Protein AF-A0A6G4WNW4-F1 (afdb_monomer_lite)

Foldseek 3Di:
DDDDDDPPDDDDPDDAPVPDPDPPPDDDDDPVRVVVVVVVVVVVFDFDPDFDDDDDPLVVLVVVLVVLVVLLVVLVVCVVVVHDDDPVSVVSVVCVVVVVVVSVVCCVVPPPVNVNVDTATCDDPRGRD

Secondary structure (DSSP, 8-state):
--------PPPPSS--GGG--S--------HHHHHHHHHHHHHH--EESSPPP---HHHHHHHHHHHHHHHHHHHHHHHHTT----HHHHHHHHHHHHHHHHHHHHHHHS-HHHHHHS-EESSSTTTT-

Organism: NCBI:txid475069

pLDDT: mean 87.3, std 15.48, range [30.23, 97.69]

Radius of gyration: 18.19 Å; chains: 1; bounding box: 40×36×45 Å

Structure (mmCIF, N/CA/C/O backbone):
data_AF-A0A6G4WNW4-F1
#
_entry.id   AF-A0A6G4WNW4-F1
#
loop_
_atom_site.group_PDB
_atom_site.id
_atom_site.type_symbol
_atom_site.label_atom_id
_atom_site.label_alt_id
_atom_site.label_comp_id
_atom_site.label_asym_id
_atom_site.label_entity_id
_atom_site.label_seq_id
_atom_site.pdbx_PDB_ins_code
_atom_site.Cartn_x
_atom_site.Cartn_y
_atom_site.Cartn_z
_atom_site.occupancy
_atom_site.B_iso_or_equiv
_atom_site.auth_seq_id
_atom_site.auth_comp_id
_atom_site.auth_asym_id
_atom_site.auth_atom_id
_atom_site.pdbx_PDB_model_num
ATOM 1 N N . MET A 1 1 ? -18.556 -19.817 12.889 1.00 33.53 1 MET A N 1
ATOM 2 C CA . MET A 1 1 ? -17.492 -20.578 12.198 1.00 33.53 1 MET A CA 1
ATOM 3 C C . MET A 1 1 ? -17.155 -19.841 10.908 1.00 33.53 1 MET A C 1
ATOM 5 O O . MET A 1 1 ? -17.817 -20.066 9.906 1.00 33.53 1 MET A O 1
ATOM 9 N N . SER A 1 2 ? -16.221 -18.884 10.951 1.00 32.03 2 SER A N 1
ATOM 10 C CA . SER A 1 2 ? -15.832 -18.112 9.760 1.00 32.03 2 SER A CA 1
ATOM 11 C C . SER A 1 2 ? -14.747 -18.850 8.989 1.00 32.03 2 SER A C 1
ATOM 13 O O . SER A 1 2 ? -13.636 -19.038 9.480 1.00 32.03 2 SER A O 1
ATOM 15 N N . THR A 1 3 ? -15.102 -19.277 7.785 1.00 30.23 3 THR A N 1
ATOM 16 C CA . THR A 1 3 ? -14.226 -19.930 6.817 1.00 30.23 3 THR A CA 1
ATOM 17 C C . THR A 1 3 ? -13.208 -18.927 6.277 1.00 30.23 3 THR A C 1
ATOM 19 O O . THR A 1 3 ? -13.559 -18.003 5.546 1.00 30.23 3 THR A O 1
ATOM 22 N N . ILE A 1 4 ? -11.937 -19.110 6.636 1.00 43.22 4 ILE A N 1
ATOM 23 C CA . ILE A 1 4 ? -10.805 -18.417 6.017 1.00 43.22 4 ILE A CA 1
ATOM 24 C C . ILE A 1 4 ? -10.591 -19.067 4.645 1.00 43.22 4 ILE A C 1
ATOM 26 O O . ILE A 1 4 ? -10.284 -20.255 4.556 1.00 43.22 4 ILE A O 1
ATOM 30 N N . LEU A 1 5 ? -10.812 -18.308 3.571 1.00 39.81 5 LEU A N 1
ATOM 31 C CA . LEU A 1 5 ? -10.562 -18.761 2.202 1.00 39.81 5 LEU A CA 1
ATOM 32 C C . LEU A 1 5 ? -9.061 -19.061 2.020 1.00 39.81 5 LEU A C 1
ATOM 34 O O . LEU A 1 5 ? -8.235 -18.196 2.329 1.00 39.81 5 LEU A O 1
ATOM 38 N N . PRO A 1 6 ? -8.679 -20.241 1.499 1.00 37.75 6 PRO A N 1
ATOM 39 C CA . PRO A 1 6 ? -7.283 -20.557 1.250 1.00 37.75 6 PRO A CA 1
ATOM 40 C C . PRO A 1 6 ? -6.818 -19.815 -0.006 1.00 37.75 6 PRO A C 1
ATOM 42 O O . PRO A 1 6 ? -7.124 -20.198 -1.134 1.00 37.75 6 PRO A O 1
ATOM 45 N N . PHE A 1 7 ? -6.060 -18.736 0.183 1.00 51.00 7 PHE A N 1
ATOM 46 C CA . PHE A 1 7 ? -5.255 -18.160 -0.887 1.00 51.00 7 PHE A CA 1
ATOM 47 C C . PHE A 1 7 ? -4.182 -19.182 -1.272 1.00 51.00 7 PHE A C 1
ATOM 49 O O . PHE A 1 7 ? -3.214 -19.383 -0.543 1.00 51.00 7 PHE A O 1
ATOM 56 N N . THR A 1 8 ? -4.340 -19.843 -2.416 1.00 45.97 8 THR A N 1
ATOM 57 C CA . THR A 1 8 ? -3.293 -20.691 -2.993 1.00 45.97 8 THR A CA 1
ATOM 58 C C . THR A 1 8 ? -2.187 -19.804 -3.562 1.00 45.97 8 THR A C 1
ATOM 60 O O . THR A 1 8 ? -2.144 -19.513 -4.757 1.00 45.97 8 THR A O 1
ATOM 63 N N . THR A 1 9 ? -1.302 -19.320 -2.696 1.00 53.41 9 THR A N 1
ATOM 64 C CA . THR A 1 9 ? -0.037 -18.692 -3.076 1.00 53.41 9 THR A CA 1
ATOM 65 C C . THR A 1 9 ? 1.048 -19.759 -3.105 1.00 53.41 9 THR A C 1
ATOM 67 O O . THR A 1 9 ? 1.224 -20.531 -2.165 1.00 53.41 9 THR A O 1
ATOM 70 N N . ARG A 1 10 ? 1.791 -19.816 -4.215 1.00 49.06 10 ARG A N 1
ATOM 71 C CA . ARG A 1 10 ? 3.051 -20.563 -4.308 1.00 49.06 10 ARG A CA 1
ATOM 72 C C . ARG A 1 10 ? 3.897 -20.224 -3.067 1.00 49.06 10 ARG A C 1
ATOM 74 O O . ARG A 1 10 ? 3.998 -19.032 -2.759 1.00 49.06 10 ARG A O 1
ATOM 81 N N . PRO A 1 11 ? 4.459 -21.211 -2.346 1.00 43.62 11 PRO A N 1
ATOM 82 C CA . PRO A 1 11 ? 5.148 -20.946 -1.092 1.00 43.62 11 PRO A CA 1
ATOM 83 C C . PRO A 1 11 ? 6.274 -19.943 -1.338 1.00 43.62 11 PRO A C 1
ATOM 85 O O . PRO A 1 11 ? 7.158 -20.171 -2.166 1.00 43.62 11 PRO A O 1
ATOM 88 N N . ARG A 1 12 ? 6.201 -18.799 -0.650 1.00 57.03 12 ARG A N 1
ATOM 89 C CA . ARG A 1 12 ? 7.314 -17.855 -0.585 1.00 57.03 12 ARG A CA 1
ATOM 90 C C . ARG A 1 12 ? 8.446 -18.579 0.135 1.00 57.03 12 ARG A C 1
ATOM 92 O O . ARG A 1 12 ? 8.261 -19.017 1.264 1.00 57.03 12 ARG A O 1
ATOM 99 N N . THR A 1 13 ? 9.595 -18.712 -0.516 1.00 58.38 13 THR A N 1
ATOM 100 C CA . THR A 1 13 ? 10.791 -19.364 0.043 1.00 58.38 13 THR A CA 1
ATOM 101 C C . THR A 1 13 ? 11.356 -18.636 1.266 1.00 58.38 13 THR A C 1
ATOM 103 O O . THR A 1 13 ? 12.068 -19.256 2.047 1.00 58.38 13 THR A O 1
ATOM 106 N N . SER A 1 14 ? 10.981 -17.369 1.474 1.00 66.06 14 SER A N 1
ATOM 107 C CA . SER A 1 14 ? 11.339 -16.576 2.654 1.00 66.06 14 SER A CA 1
ATOM 108 C C . SER A 1 14 ? 10.110 -15.863 3.231 1.00 66.06 14 SER A C 1
ATOM 110 O O . SER A 1 14 ? 9.237 -15.436 2.453 1.00 66.06 14 SER A O 1
ATOM 112 N N . PRO A 1 15 ? 10.033 -15.694 4.569 1.00 72.62 15 PRO A N 1
ATOM 113 C CA . PRO A 1 15 ? 8.997 -14.879 5.187 1.00 72.62 15 PRO A CA 1
ATOM 114 C C . PRO A 1 15 ? 9.019 -13.468 4.585 1.00 72.62 15 PRO A C 1
ATOM 116 O O . PRO A 1 15 ? 10.072 -12.987 4.152 1.00 72.62 15 PRO A O 1
ATOM 119 N N . PRO A 1 16 ? 7.857 -12.808 4.476 1.00 76.75 16 PRO A N 1
ATOM 120 C CA . PRO A 1 16 ? 7.835 -11.444 3.993 1.00 76.75 16 PRO A CA 1
ATOM 121 C C . PRO A 1 16 ? 8.690 -10.534 4.886 1.00 76.75 16 PRO A C 1
ATOM 123 O O . PRO A 1 16 ? 8.703 -10.733 6.099 1.00 76.75 16 PRO A O 1
ATOM 126 N N . PRO A 1 17 ? 9.354 -9.515 4.311 1.00 80.69 17 PRO A N 1
ATOM 127 C CA . PRO A 1 17 ? 10.248 -8.638 5.069 1.00 80.69 17 PRO A CA 1
ATOM 128 C C . PRO A 1 17 ? 9.521 -7.853 6.171 1.00 80.69 17 PRO A C 1
ATOM 130 O O . PRO A 1 17 ? 10.133 -7.457 7.148 1.00 80.69 17 PRO A O 1
ATOM 133 N N . TRP A 1 18 ? 8.202 -7.678 6.055 1.00 80.50 18 TRP A N 1
ATOM 134 C CA . TRP A 1 18 ? 7.357 -7.035 7.067 1.00 80.50 18 TRP A CA 1
ATOM 135 C C . TRP A 1 18 ? 6.906 -7.971 8.203 1.00 80.50 18 TRP A C 1
ATOM 137 O O . TRP A 1 18 ? 6.029 -7.603 8.976 1.00 80.50 18 TRP A O 1
ATOM 147 N N . ASN A 1 19 ? 7.443 -9.192 8.285 1.00 85.44 19 ASN A N 1
ATOM 148 C CA . ASN A 1 19 ? 7.171 -10.132 9.378 1.00 85.44 19 ASN A CA 1
ATOM 149 C C . ASN A 1 19 ? 8.298 -10.158 10.426 1.00 85.44 19 ASN A C 1
ATOM 151 O O . ASN A 1 19 ? 8.449 -11.148 11.142 1.00 85.44 19 ASN A O 1
ATOM 155 N N . ASP A 1 20 ? 9.116 -9.107 10.468 1.00 84.69 20 ASP A N 1
ATOM 156 C CA . ASP A 1 20 ? 10.165 -8.927 11.465 1.00 84.69 20 ASP A CA 1
ATOM 157 C C . ASP A 1 20 ? 9.563 -8.310 12.745 1.00 84.69 20 ASP A C 1
ATOM 159 O O . ASP A 1 20 ? 8.980 -7.225 12.678 1.00 84.69 20 ASP A O 1
ATOM 163 N N . PRO A 1 21 ? 9.642 -8.990 13.906 1.00 85.38 21 PRO A N 1
ATOM 164 C CA . PRO A 1 21 ? 9.120 -8.469 15.167 1.00 85.38 21 PRO A CA 1
ATOM 165 C C . PRO A 1 21 ? 10.064 -7.460 15.836 1.00 85.38 21 PRO A C 1
ATOM 167 O O . PRO A 1 21 ? 9.707 -6.892 16.872 1.00 85.38 21 PRO A O 1
ATOM 170 N N . THR A 1 22 ? 11.281 -7.270 15.319 1.00 87.81 22 THR A N 1
ATOM 171 C CA . THR A 1 22 ? 12.211 -6.296 15.885 1.00 87.81 22 THR A CA 1
ATOM 172 C C . THR A 1 22 ? 11.671 -4.877 15.679 1.00 87.81 22 THR A C 1
ATOM 174 O O . THR A 1 22 ? 11.111 -4.563 14.627 1.00 87.81 22 THR A O 1
ATOM 177 N N . PRO A 1 23 ? 11.781 -3.991 16.688 1.00 83.75 23 PRO A N 1
ATOM 178 C CA . PRO A 1 23 ? 11.378 -2.605 16.511 1.00 83.75 23 PRO A CA 1
ATOM 179 C C . PRO A 1 23 ? 12.143 -1.976 15.349 1.00 83.75 23 PRO A C 1
ATOM 181 O O . PRO A 1 23 ? 13.364 -2.112 15.273 1.00 83.75 23 PRO A O 1
ATOM 184 N N . VAL A 1 24 ? 11.445 -1.231 14.492 1.00 81.88 24 VAL A N 1
ATOM 185 C CA . VAL A 1 24 ? 12.094 -0.439 13.444 1.00 81.88 24 VAL A CA 1
ATOM 186 C C . VAL A 1 24 ? 12.948 0.636 14.123 1.00 81.88 24 VAL A C 1
ATOM 188 O O . VAL A 1 24 ? 12.431 1.511 14.820 1.00 81.88 24 VAL A O 1
ATOM 191 N N . ARG A 1 25 ? 14.271 0.531 13.970 1.00 83.75 25 ARG A N 1
ATOM 192 C CA . ARG A 1 25 ? 15.283 1.432 14.557 1.00 83.75 25 ARG A CA 1
ATOM 193 C C . ARG A 1 25 ? 16.133 2.084 13.466 1.00 83.75 25 ARG A C 1
ATOM 195 O O . ARG A 1 25 ? 17.342 2.217 13.617 1.00 83.75 25 ARG A O 1
ATOM 202 N N . GLU A 1 26 ? 15.494 2.453 12.366 1.00 83.94 26 GLU A N 1
ATOM 203 C CA . GLU A 1 26 ? 16.165 3.062 11.219 1.00 83.94 26 GLU A CA 1
ATOM 204 C C . GLU A 1 26 ? 16.224 4.589 11.340 1.00 83.94 26 GLU A C 1
ATOM 206 O O . GLU A 1 26 ? 15.441 5.213 12.062 1.00 83.94 26 GLU A O 1
ATOM 211 N N . GLU A 1 27 ? 17.176 5.194 10.632 1.00 85.31 27 GLU A N 1
ATOM 212 C CA . GLU A 1 27 ? 17.318 6.647 10.557 1.00 85.31 27 GLU A CA 1
ATOM 213 C C . GLU A 1 27 ? 16.157 7.266 9.763 1.00 85.31 27 GLU A C 1
ATOM 215 O O . GLU A 1 27 ? 15.837 6.835 8.655 1.00 85.31 27 GLU A O 1
ATOM 220 N N . PHE A 1 28 ? 15.547 8.321 10.305 1.00 87.56 28 PHE A N 1
ATOM 221 C CA . PHE A 1 28 ? 14.579 9.123 9.564 1.00 87.56 28 PHE A CA 1
ATOM 222 C C . PHE A 1 28 ? 15.319 10.065 8.617 1.00 87.56 28 PHE A C 1
ATOM 224 O O . PHE A 1 28 ? 15.971 11.017 9.047 1.00 87.56 28 PHE A O 1
ATOM 231 N N . PHE A 1 29 ? 15.214 9.802 7.320 1.00 92.50 29 PHE A N 1
ATOM 232 C CA . PHE A 1 29 ? 15.811 10.660 6.307 1.00 92.50 29 PHE A CA 1
ATOM 233 C C . PHE A 1 29 ? 14.992 11.936 6.094 1.00 92.50 29 PHE A C 1
ATOM 235 O O . PHE A 1 29 ? 13.772 11.896 5.937 1.00 92.50 29 PHE A O 1
ATOM 242 N N . GLY A 1 30 ? 15.695 13.070 6.039 1.00 94.31 30 GLY A N 1
ATOM 243 C CA . GLY A 1 30 ? 15.187 14.285 5.401 1.00 94.31 30 GLY A CA 1
ATOM 244 C C . GLY A 1 30 ? 15.104 14.124 3.879 1.00 94.31 30 GLY A C 1
ATOM 245 O O . GLY A 1 30 ? 15.557 13.119 3.325 1.00 94.31 30 GLY A O 1
ATOM 246 N N . VAL A 1 31 ? 14.553 15.126 3.194 1.00 95.56 31 VAL A N 1
ATOM 247 C CA . VAL A 1 31 ? 14.264 15.070 1.748 1.00 95.56 31 VAL A CA 1
ATOM 248 C C . VAL A 1 31 ? 15.514 14.753 0.922 1.00 95.56 31 VAL A C 1
ATOM 250 O O . VAL A 1 31 ? 15.506 13.822 0.123 1.00 95.56 31 VAL A O 1
ATOM 253 N N . GLU A 1 32 ? 16.629 15.435 1.171 1.00 95.25 32 GLU A N 1
ATOM 254 C CA . GLU A 1 32 ? 17.872 15.261 0.411 1.00 95.25 32 GLU A CA 1
ATOM 255 C C . GLU A 1 32 ? 18.463 13.855 0.594 1.00 95.25 32 GLU A C 1
ATOM 257 O O . GLU A 1 32 ? 18.988 13.244 -0.339 1.00 95.25 32 GLU A O 1
ATOM 262 N N . ARG A 1 33 ? 18.361 13.312 1.813 1.00 94.88 33 ARG A N 1
ATOM 263 C CA . ARG A 1 33 ? 18.815 11.951 2.133 1.00 94.88 33 ARG A CA 1
ATOM 264 C C . ARG A 1 33 ? 17.906 10.903 1.497 1.00 94.88 33 ARG A C 1
ATOM 266 O O . ARG A 1 33 ? 18.416 9.889 1.026 1.00 94.88 33 ARG A O 1
ATOM 273 N N . LEU A 1 34 ? 16.595 11.153 1.428 1.00 95.44 34 LEU A N 1
ATOM 274 C CA . LEU A 1 34 ? 15.649 10.290 0.716 1.00 95.44 34 LEU A CA 1
ATOM 275 C C . LEU A 1 34 ? 15.977 10.215 -0.775 1.00 95.44 34 LEU A C 1
ATOM 277 O O . LEU A 1 34 ? 16.010 9.118 -1.323 1.00 95.44 34 LEU A O 1
ATOM 281 N N . GLU A 1 35 ? 16.273 11.343 -1.420 1.00 96.12 35 GLU A N 1
ATOM 282 C CA . GLU A 1 35 ? 16.646 11.372 -2.840 1.00 96.12 35 GLU A CA 1
ATOM 283 C C . GLU A 1 35 ? 17.937 10.587 -3.111 1.00 96.12 35 GLU A C 1
ATOM 285 O O . GLU A 1 35 ? 17.985 9.739 -4.007 1.00 96.12 35 GLU A O 1
ATOM 290 N N . GLN A 1 36 ? 18.972 10.809 -2.294 1.00 95.94 36 GLN A N 1
ATOM 291 C CA . GLN A 1 36 ? 20.232 10.063 -2.385 1.00 95.94 36 GLN A CA 1
ATOM 292 C C . GLN A 1 36 ? 20.012 8.562 -2.171 1.00 95.94 36 GLN A C 1
ATOM 294 O O . GLN A 1 36 ? 20.562 7.734 -2.903 1.00 95.94 36 GLN A O 1
ATOM 299 N N . HIS A 1 37 ? 19.186 8.203 -1.188 1.00 94.12 37 HIS A N 1
ATOM 300 C CA . HIS A 1 37 ? 18.869 6.812 -0.907 1.00 94.12 37 HIS A CA 1
ATOM 301 C C . HIS A 1 37 ? 18.064 6.169 -2.041 1.00 94.12 37 HIS A C 1
ATOM 303 O O . HIS A 1 37 ? 18.371 5.048 -2.440 1.00 94.12 37 HIS A O 1
ATOM 309 N N . ALA A 1 38 ? 17.099 6.880 -2.626 1.00 94.12 38 ALA A N 1
ATOM 310 C CA . ALA A 1 38 ? 16.334 6.406 -3.773 1.00 94.12 38 ALA A CA 1
ATOM 311 C C . ALA A 1 38 ? 17.241 6.123 -4.981 1.00 94.12 38 ALA A C 1
ATOM 313 O O . ALA A 1 38 ? 17.116 5.071 -5.610 1.00 94.12 38 ALA A O 1
ATOM 314 N N . ALA A 1 39 ? 18.204 7.007 -5.267 1.00 96.06 39 ALA A N 1
ATOM 315 C CA . ALA A 1 39 ? 19.191 6.783 -6.322 1.00 96.06 39 ALA A CA 1
ATOM 316 C C . ALA A 1 39 ? 20.078 5.559 -6.031 1.00 96.06 39 ALA A C 1
ATOM 318 O O . ALA A 1 39 ? 20.318 4.737 -6.918 1.00 96.06 39 ALA A O 1
ATOM 319 N N . SER A 1 40 ? 20.526 5.403 -4.781 1.00 95.44 40 SER A N 1
ATOM 320 C CA . SER A 1 40 ? 21.301 4.237 -4.345 1.00 95.44 40 SER A CA 1
ATOM 321 C C . SER A 1 40 ? 20.512 2.930 -4.496 1.00 95.44 40 SER A C 1
ATOM 323 O O . SER A 1 40 ? 21.041 1.958 -5.038 1.00 95.44 40 SER A O 1
ATOM 325 N N . LEU A 1 41 ? 19.237 2.916 -4.096 1.00 92.75 41 LEU A N 1
ATOM 326 C CA . LEU A 1 41 ? 18.342 1.769 -4.258 1.00 92.75 41 LEU A CA 1
ATOM 327 C C . LEU A 1 41 ? 18.134 1.418 -5.733 1.00 92.75 41 LEU A C 1
ATOM 329 O O . LEU A 1 41 ? 18.246 0.250 -6.098 1.00 92.75 41 LEU A O 1
ATOM 333 N N . ALA A 1 42 ? 17.879 2.415 -6.583 1.00 92.50 42 ALA A N 1
ATOM 334 C CA . ALA A 1 42 ? 17.698 2.205 -8.016 1.00 92.50 42 ALA A CA 1
ATOM 335 C C . ALA A 1 42 ? 18.951 1.601 -8.671 1.00 92.50 42 ALA A C 1
ATOM 337 O O . ALA A 1 42 ? 18.834 0.711 -9.509 1.00 92.50 42 ALA A O 1
ATOM 338 N N . ALA A 1 43 ? 20.147 2.035 -8.260 1.00 94.56 43 ALA A N 1
ATOM 339 C CA . ALA A 1 43 ? 21.408 1.480 -8.750 1.00 94.56 43 ALA A CA 1
ATOM 340 C C . ALA A 1 43 ? 21.655 0.037 -8.268 1.00 94.56 43 ALA A C 1
ATOM 342 O O . ALA A 1 43 ? 22.230 -0.766 -9.001 1.00 94.56 43 ALA A O 1
ATOM 343 N N . ALA A 1 44 ? 21.220 -0.302 -7.051 1.00 93.75 44 ALA A N 1
ATOM 344 C CA . ALA A 1 44 ? 21.367 -1.641 -6.477 1.00 93.75 44 ALA A CA 1
ATOM 345 C C . ALA A 1 44 ? 20.356 -2.664 -7.031 1.00 93.75 44 ALA A C 1
ATOM 347 O O . ALA A 1 44 ? 20.587 -3.872 -6.961 1.00 93.75 44 ALA A O 1
ATOM 348 N N . GLN A 1 45 ? 19.223 -2.209 -7.568 1.00 92.69 45 GLN A N 1
ATOM 349 C CA . GLN A 1 45 ? 18.134 -3.074 -8.011 1.00 92.69 45 GLN A CA 1
ATOM 350 C C . GLN A 1 45 ? 18.259 -3.453 -9.490 1.00 92.69 45 GLN A C 1
ATOM 352 O O . GLN A 1 45 ? 17.964 -2.675 -10.394 1.00 92.69 45 GLN A O 1
ATOM 357 N N . THR A 1 46 ? 18.638 -4.706 -9.749 1.00 95.31 46 THR A N 1
ATOM 358 C CA . THR A 1 46 ? 18.718 -5.219 -11.124 1.00 95.31 46 THR A CA 1
ATOM 359 C C . THR A 1 46 ? 17.329 -5.578 -11.660 1.00 95.31 46 THR A C 1
ATOM 361 O O . THR A 1 46 ? 16.513 -6.185 -10.959 1.00 95.31 46 THR A O 1
ATOM 364 N N . VAL A 1 47 ? 17.070 -5.251 -12.933 1.00 96.00 47 VAL A N 1
ATOM 365 C CA . VAL A 1 47 ? 15.775 -5.460 -13.605 1.00 96.00 47 VAL A CA 1
ATOM 366 C C . VAL A 1 47 ? 15.843 -6.493 -14.739 1.00 96.00 47 VAL A C 1
ATOM 368 O O . VAL A 1 47 ? 16.895 -6.715 -15.337 1.00 96.00 47 VAL A O 1
ATOM 371 N N . THR A 1 48 ? 14.716 -7.133 -15.064 1.00 94.88 48 THR A N 1
ATOM 372 C CA . THR A 1 48 ? 14.602 -8.165 -16.111 1.00 94.88 48 THR A CA 1
ATOM 373 C C . THR A 1 48 ? 13.489 -7.875 -17.115 1.00 94.88 48 THR A C 1
ATOM 375 O O . THR A 1 48 ? 12.417 -7.381 -16.771 1.00 94.88 48 THR A O 1
ATOM 378 N N . LYS A 1 49 ? 13.718 -8.267 -18.376 1.00 92.50 49 LYS A N 1
ATOM 379 C CA . LYS A 1 49 ? 12.691 -8.307 -19.436 1.00 92.50 49 LYS A CA 1
ATOM 380 C C . LYS A 1 49 ? 11.858 -9.595 -19.419 1.00 92.50 49 LYS A C 1
ATOM 382 O O . LYS A 1 49 ? 10.890 -9.710 -20.164 1.00 92.50 49 LYS A O 1
ATOM 387 N N . ARG A 1 50 ? 12.259 -10.588 -18.621 1.00 92.06 50 ARG A N 1
ATOM 388 C CA . ARG A 1 50 ? 11.604 -11.898 -18.488 1.00 92.06 50 ARG A CA 1
ATOM 389 C C . ARG A 1 50 ? 11.281 -12.155 -17.012 1.00 92.06 50 ARG A C 1
ATOM 391 O O . ARG A 1 50 ? 11.936 -12.992 -16.391 1.00 92.06 50 ARG A O 1
ATOM 398 N N . PRO A 1 51 ? 10.343 -11.394 -16.424 1.00 90.25 51 PRO A N 1
ATOM 399 C CA . PRO A 1 51 ? 9.984 -11.557 -15.023 1.00 90.25 51 PRO A CA 1
ATOM 400 C C . PRO A 1 51 ? 9.295 -12.905 -14.775 1.00 90.25 51 PRO A C 1
ATOM 402 O O . PRO A 1 51 ? 8.572 -13.396 -15.649 1.00 90.25 51 PRO A O 1
ATOM 405 N N . PRO A 1 52 ? 9.464 -13.501 -13.584 1.00 89.88 52 PRO A N 1
ATOM 406 C CA . PRO A 1 52 ? 8.623 -14.612 -13.167 1.00 89.88 52 PRO A CA 1
ATOM 407 C C . PRO A 1 52 ? 7.159 -14.163 -13.048 1.00 89.88 52 PRO A C 1
ATOM 409 O O . PRO A 1 52 ? 6.863 -12.996 -12.790 1.00 89.88 52 PRO A O 1
ATOM 412 N N . ALA A 1 53 ? 6.224 -15.102 -13.198 1.00 87.94 53 ALA A N 1
ATOM 413 C CA . ALA A 1 53 ? 4.813 -14.823 -12.960 1.00 87.94 53 ALA A CA 1
ATOM 414 C C . ALA A 1 53 ? 4.561 -14.564 -11.464 1.00 87.94 53 ALA A C 1
ATOM 416 O O . ALA A 1 53 ? 4.873 -15.407 -10.618 1.00 87.94 53 ALA A O 1
ATOM 417 N N . VAL A 1 54 ? 3.955 -13.417 -11.158 1.00 89.94 54 VAL A N 1
ATOM 418 C CA . VAL A 1 54 ? 3.570 -13.000 -9.804 1.00 89.94 54 VAL A CA 1
ATOM 419 C C . VAL A 1 54 ? 2.105 -12.567 -9.762 1.00 89.94 54 VAL A C 1
ATOM 421 O O . VAL A 1 54 ? 1.491 -12.283 -10.792 1.00 89.94 54 VAL A O 1
ATOM 424 N N . LEU A 1 55 ? 1.531 -12.510 -8.558 1.00 89.50 55 LEU A N 1
ATOM 425 C CA . LEU A 1 55 ? 0.204 -11.933 -8.356 1.00 89.50 55 LEU A CA 1
ATOM 426 C C . LEU A 1 55 ? 0.231 -10.449 -8.746 1.00 89.50 55 LEU A C 1
ATOM 428 O O . LEU A 1 55 ? 1.141 -9.729 -8.354 1.00 89.50 55 LEU A O 1
ATOM 432 N N . SER A 1 56 ? -0.753 -9.964 -9.502 1.00 89.12 56 SER A N 1
ATOM 433 C CA . SER A 1 56 ? -0.732 -8.558 -9.928 1.00 89.12 56 SER A CA 1
ATOM 434 C C . SER A 1 56 ? -0.775 -7.599 -8.728 1.00 89.12 56 SER A C 1
ATOM 436 O O . SER A 1 56 ? -1.471 -7.876 -7.742 1.00 89.12 56 SER A O 1
ATOM 438 N N . LEU A 1 57 ? -0.088 -6.449 -8.820 1.00 90.12 57 LEU A N 1
ATOM 439 C CA . LEU A 1 57 ? -0.162 -5.413 -7.778 1.00 90.12 57 LEU A CA 1
ATOM 440 C C . LEU A 1 57 ? -1.600 -4.968 -7.523 1.00 90.12 57 LEU A C 1
ATOM 442 O O . LEU A 1 57 ? -1.974 -4.775 -6.375 1.00 90.12 57 LEU A O 1
ATOM 446 N N . ARG A 1 58 ? -2.435 -4.898 -8.564 1.00 90.88 58 ARG A N 1
ATOM 447 C CA . ARG A 1 58 ? -3.853 -4.552 -8.424 1.00 90.88 58 ARG A CA 1
ATOM 448 C C . ARG A 1 58 ? -4.619 -5.570 -7.583 1.00 90.88 58 ARG A C 1
ATOM 450 O O . ARG A 1 58 ? -5.421 -5.187 -6.737 1.00 90.88 58 ARG A O 1
ATOM 457 N N . THR A 1 59 ? -4.386 -6.863 -7.808 1.00 91.69 59 THR A N 1
ATOM 458 C CA . THR A 1 59 ? -5.015 -7.917 -7.000 1.00 91.69 59 THR A CA 1
ATOM 459 C C . THR A 1 59 ? -4.549 -7.818 -5.552 1.00 91.69 59 THR A C 1
ATOM 461 O O . THR A 1 59 ? -5.385 -7.758 -4.657 1.00 91.69 59 THR A O 1
ATOM 464 N N . ARG A 1 60 ? -3.234 -7.683 -5.328 1.00 91.75 60 ARG A N 1
ATOM 465 C CA . ARG A 1 60 ? -2.670 -7.506 -3.981 1.00 91.75 60 ARG A CA 1
ATOM 466 C C . ARG A 1 60 ? -3.211 -6.268 -3.274 1.00 91.75 60 ARG A C 1
ATOM 468 O O . ARG A 1 60 ? -3.572 -6.359 -2.110 1.00 91.75 60 ARG A O 1
ATOM 475 N N . LEU A 1 61 ? -3.311 -5.138 -3.970 1.00 94.00 61 LEU A N 1
ATOM 476 C CA . LEU A 1 61 ? -3.873 -3.901 -3.434 1.00 94.00 61 LEU A CA 1
ATOM 477 C C . LEU A 1 61 ? -5.331 -4.096 -3.015 1.00 94.00 61 LEU A C 1
ATOM 479 O O . LEU A 1 61 ? -5.718 -3.666 -1.937 1.00 94.00 61 LEU A O 1
ATOM 483 N N . ASN A 1 62 ? -6.135 -4.778 -3.834 1.00 94.50 62 ASN A N 1
ATOM 484 C CA . ASN A 1 62 ? -7.530 -5.055 -3.502 1.00 94.50 62 ASN A CA 1
ATOM 485 C C . ASN A 1 62 ? -7.671 -5.986 -2.296 1.00 94.50 62 ASN A C 1
ATOM 487 O O . ASN A 1 62 ? -8.576 -5.791 -1.489 1.00 94.50 62 ASN A O 1
ATOM 491 N N . ASP A 1 63 ? -6.801 -6.984 -2.167 1.00 95.62 63 ASP A N 1
ATOM 492 C CA . ASP A 1 63 ? -6.820 -7.878 -1.012 1.00 95.62 63 ASP A CA 1
ATOM 493 C C . ASP A 1 63 ? -6.349 -7.157 0.257 1.00 95.62 63 ASP A C 1
ATOM 495 O O . ASP A 1 63 ? -7.016 -7.248 1.286 1.00 95.62 63 ASP A O 1
ATOM 499 N N . ASN A 1 64 ? -5.302 -6.332 0.163 1.00 94.75 64 ASN A N 1
ATOM 500 C CA . ASN A 1 64 ? -4.863 -5.463 1.256 1.00 94.75 64 ASN A CA 1
ATOM 501 C C . ASN A 1 64 ? -5.970 -4.485 1.678 1.00 94.75 64 ASN A C 1
ATOM 503 O O . ASN A 1 64 ? -6.236 -4.346 2.867 1.00 94.75 64 ASN A O 1
ATOM 507 N N . ALA A 1 65 ? -6.660 -3.855 0.723 1.00 96.75 65 ALA A N 1
ATOM 508 C CA . ALA A 1 65 ? -7.751 -2.922 0.998 1.00 96.75 65 ALA A CA 1
ATOM 509 C C . ALA A 1 65 ? -8.893 -3.580 1.789 1.00 96.75 65 ALA A C 1
ATOM 511 O O . ALA A 1 65 ? -9.428 -2.978 2.716 1.00 96.75 65 ALA A O 1
ATOM 512 N N . LYS A 1 66 ? -9.243 -4.836 1.472 1.00 97.69 66 LYS A N 1
ATOM 513 C CA . LYS A 1 66 ? -10.247 -5.594 2.241 1.00 97.69 66 LYS A CA 1
ATOM 514 C C . LYS A 1 66 ? -9.796 -5.821 3.684 1.00 97.69 66 LYS A C 1
ATOM 516 O O . LYS A 1 66 ? -10.605 -5.671 4.594 1.00 97.69 66 LYS A O 1
ATOM 521 N N . VAL A 1 67 ? -8.528 -6.186 3.887 1.00 96.44 67 VAL A N 1
ATOM 522 C CA . VAL A 1 67 ? -7.962 -6.430 5.224 1.00 96.44 67 VAL A CA 1
ATOM 523 C C . VAL A 1 67 ? -7.922 -5.140 6.042 1.00 96.44 67 VAL A C 1
ATOM 525 O O . VAL A 1 67 ? -8.354 -5.141 7.190 1.00 96.44 67 VAL A O 1
ATOM 528 N N . LEU A 1 68 ? -7.476 -4.036 5.442 1.00 95.62 68 LEU A N 1
ATOM 529 C CA . LEU A 1 68 ? -7.429 -2.725 6.091 1.00 95.62 68 LEU A CA 1
ATOM 530 C C . LEU A 1 68 ? -8.831 -2.249 6.490 1.00 95.62 68 LEU A C 1
ATOM 532 O O . LEU A 1 68 ? -9.033 -1.847 7.633 1.00 95.62 68 LEU A O 1
ATOM 536 N N . LEU A 1 69 ? -9.818 -2.382 5.597 1.00 97.31 69 LEU A N 1
ATOM 537 C CA . LEU A 1 69 ? -11.209 -2.036 5.897 1.00 97.31 69 LEU A CA 1
ATOM 538 C C . LEU A 1 69 ? -11.791 -2.897 7.022 1.00 97.31 69 LEU A C 1
ATOM 540 O O . LEU A 1 69 ? -12.524 -2.398 7.875 1.00 97.31 69 LEU A O 1
ATOM 544 N N . ALA A 1 70 ? -11.487 -4.196 7.023 1.00 97.12 70 ALA A N 1
ATOM 545 C CA . ALA A 1 70 ? -11.923 -5.097 8.081 1.00 97.12 70 ALA A CA 1
ATOM 546 C C . ALA A 1 70 ? -11.302 -4.714 9.433 1.00 97.12 70 ALA A C 1
ATOM 548 O O . ALA A 1 70 ? -12.021 -4.669 10.429 1.00 97.12 70 ALA A O 1
ATOM 549 N N . GLY A 1 71 ? -10.007 -4.384 9.457 1.00 95.50 71 GLY A N 1
ATOM 550 C CA . GLY A 1 71 ? -9.310 -3.908 10.652 1.00 95.50 71 GLY A CA 1
ATOM 551 C C . GLY A 1 71 ? -9.891 -2.598 11.183 1.00 95.50 71 GLY A C 1
ATOM 552 O O . GLY A 1 71 ? -10.198 -2.509 12.365 1.00 95.50 71 GLY A O 1
ATOM 553 N N . TYR A 1 72 ? -10.129 -1.621 10.304 1.00 97.00 72 TYR A N 1
ATOM 554 C CA . TYR A 1 72 ? -10.788 -0.362 10.658 1.00 97.00 72 TYR A CA 1
ATOM 555 C C . TYR A 1 72 ? -12.166 -0.596 11.297 1.00 97.00 72 TYR A C 1
ATOM 557 O O . TYR A 1 72 ? -12.427 -0.117 12.398 1.00 97.00 72 TYR A O 1
ATOM 565 N N . ARG A 1 73 ? -13.032 -1.392 10.652 1.00 97.12 73 ARG A N 1
ATOM 566 C CA . ARG A 1 73 ? -14.386 -1.686 11.156 1.00 97.12 73 ARG A CA 1
ATOM 567 C C . ARG A 1 73 ? -14.373 -2.428 12.487 1.00 97.12 73 ARG A C 1
ATOM 569 O O . ARG A 1 73 ? -15.198 -2.135 13.345 1.00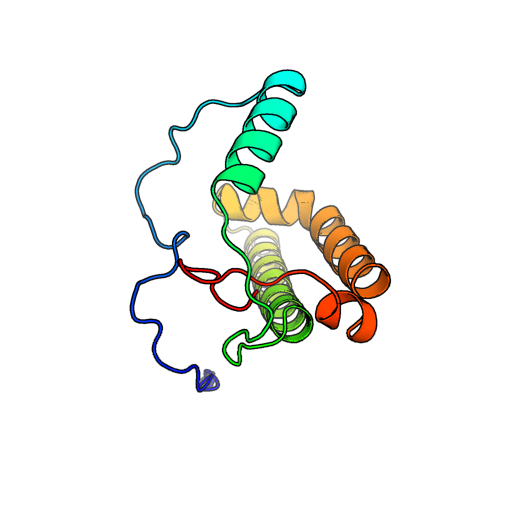 97.12 73 ARG A O 1
ATOM 576 N N . ALA A 1 74 ? -13.466 -3.389 12.646 1.00 95.88 74 ALA A N 1
ATOM 577 C CA . ALA A 1 74 ? -13.317 -4.116 13.899 1.00 95.88 74 ALA A CA 1
ATOM 578 C C . ALA A 1 74 ? -12.905 -3.162 15.028 1.00 95.88 74 ALA A C 1
ATOM 580 O O . ALA A 1 74 ? -13.572 -3.120 16.053 1.00 95.88 74 ALA A O 1
ATOM 581 N N . SER A 1 75 ? -11.879 -2.337 14.809 1.00 95.75 75 SER A N 1
ATOM 582 C CA . SER A 1 75 ? -11.421 -1.350 15.793 1.00 95.75 75 SER A CA 1
ATOM 583 C C . SER A 1 75 ? -12.499 -0.320 16.142 1.00 95.75 75 SER A C 1
ATOM 585 O O . SER A 1 75 ? -12.648 0.031 17.308 1.00 95.75 75 SER A O 1
ATOM 587 N N . ALA A 1 76 ? -13.288 0.128 15.160 1.00 96.06 76 ALA A N 1
ATOM 588 C CA . ALA A 1 76 ? -14.380 1.070 15.392 1.00 96.06 76 ALA A CA 1
ATOM 589 C C . ALA A 1 76 ? -15.466 0.453 16.283 1.00 96.06 76 ALA A C 1
ATOM 591 O O . ALA A 1 76 ? -15.891 1.076 17.250 1.00 96.06 76 ALA A O 1
ATOM 592 N N . ALA A 1 77 ? -15.848 -0.801 16.022 1.00 96.50 77 ALA A N 1
ATOM 593 C CA . ALA A 1 77 ? -16.827 -1.516 16.837 1.00 96.50 77 ALA A CA 1
ATOM 594 C C . ALA A 1 77 ? -16.342 -1.748 18.282 1.00 96.50 77 ALA A C 1
ATOM 596 O O . ALA A 1 77 ? -17.131 -1.658 19.224 1.00 96.50 77 ALA A O 1
ATOM 597 N N . GLU A 1 78 ? -15.049 -2.029 18.479 1.00 95.44 78 GLU A N 1
ATOM 598 C CA . GLU A 1 78 ? -14.454 -2.121 19.818 1.00 95.44 78 GLU A CA 1
ATOM 599 C C . GLU A 1 78 ? -14.573 -0.783 20.562 1.00 95.44 78 GLU A C 1
ATOM 601 O O . GLU A 1 78 ? -15.084 -0.753 21.686 1.00 95.44 78 GLU A O 1
ATOM 606 N N . LEU A 1 79 ? -14.204 0.321 19.907 1.00 93.75 79 LEU A N 1
ATOM 607 C CA . LEU A 1 79 ? -14.268 1.662 20.488 1.00 93.75 79 LEU A CA 1
ATOM 608 C C . LEU A 1 79 ? -15.710 2.094 20.808 1.00 93.75 79 LEU A C 1
ATOM 610 O O . LEU A 1 79 ? -15.980 2.568 21.911 1.00 93.75 79 LEU A O 1
ATOM 614 N N . GLU A 1 80 ? -16.657 1.867 19.892 1.00 94.56 80 GLU A N 1
ATOM 615 C CA . GLU A 1 80 ? -18.091 2.143 20.093 1.00 94.56 80 GLU A CA 1
ATOM 616 C C . GLU A 1 80 ? -18.677 1.356 21.272 1.00 94.56 80 GLU A C 1
ATOM 618 O O . GLU A 1 80 ? -19.553 1.841 21.987 1.00 94.56 80 GLU A O 1
ATOM 623 N N . SER A 1 81 ? -18.167 0.148 21.517 1.00 95.38 81 SER A N 1
ATOM 624 C CA . SER A 1 81 ? -18.569 -0.681 22.655 1.00 95.38 81 SER A CA 1
ATOM 625 C C . SER A 1 81 ? -17.907 -0.291 23.986 1.00 95.38 81 SER A C 1
ATOM 627 O O . SER A 1 81 ? -18.063 -1.002 24.982 1.00 95.38 81 SER A O 1
ATOM 629 N N . GLY A 1 82 ? -17.160 0.818 24.012 1.00 91.00 82 GLY A N 1
ATOM 630 C CA . GLY A 1 82 ? -16.460 1.331 25.190 1.00 91.00 82 GLY A CA 1
ATOM 631 C C . GLY A 1 82 ? -15.196 0.552 25.558 1.00 91.00 82 GLY A C 1
ATOM 632 O O . GLY A 1 82 ? -14.680 0.722 26.664 1.00 91.00 82 GLY A O 1
ATOM 633 N N . ARG A 1 83 ? -14.697 -0.319 24.670 1.00 90.12 83 ARG A N 1
ATOM 634 C CA . ARG A 1 83 ? -13.430 -1.031 24.869 1.00 90.12 83 ARG A CA 1
ATOM 635 C C . ARG A 1 83 ? -12.275 -0.193 24.327 1.00 90.12 83 ARG A C 1
ATOM 637 O O . ARG A 1 83 ? -12.404 0.496 23.321 1.00 90.12 83 ARG A O 1
ATOM 644 N N . GLY A 1 84 ? -11.137 -0.256 25.013 1.00 90.19 84 GLY A N 1
ATOM 645 C CA . GLY A 1 84 ? -9.906 0.359 24.526 1.00 90.19 84 GLY A CA 1
ATOM 646 C C . GLY A 1 84 ? -9.382 -0.375 23.294 1.00 90.19 84 GLY A C 1
ATOM 647 O O . GLY A 1 84 ? -9.477 -1.600 23.201 1.00 90.19 84 GLY A O 1
ATOM 648 N N . VAL A 1 85 ? -8.797 0.375 22.371 1.00 93.19 85 VAL A N 1
ATOM 649 C CA . VAL A 1 85 ? -8.072 -0.150 21.213 1.00 93.19 85 VAL A CA 1
ATOM 650 C C . VAL A 1 85 ? -6.571 0.060 21.419 1.00 93.19 85 VAL A C 1
ATOM 652 O O . VAL A 1 85 ? -6.144 0.901 22.203 1.00 93.19 85 VAL A O 1
ATOM 655 N N . VAL A 1 86 ? -5.740 -0.751 20.766 1.00 93.06 86 VAL A N 1
ATOM 656 C CA . VAL A 1 86 ? -4.279 -0.580 20.840 1.00 93.06 86 VAL A CA 1
ATOM 657 C C . VAL A 1 86 ? -3.839 0.666 20.053 1.00 93.06 86 VAL A C 1
ATOM 659 O O . VAL A 1 86 ? -4.499 0.997 19.068 1.00 93.06 86 VAL A O 1
ATOM 662 N N . PRO A 1 87 ? -2.690 1.300 20.367 1.00 92.44 87 PRO A N 1
ATOM 663 C CA . PRO A 1 87 ? -2.261 2.534 19.691 1.00 92.44 87 PRO A CA 1
ATOM 664 C C . PRO A 1 87 ? -2.179 2.433 18.159 1.00 92.44 87 PRO A C 1
ATOM 666 O O . PRO A 1 87 ? -2.492 3.375 17.438 1.00 92.44 87 PRO A O 1
ATOM 669 N N . ALA A 1 88 ? -1.801 1.263 17.631 1.00 89.81 88 ALA A N 1
ATOM 670 C CA . ALA A 1 88 ? -1.788 1.029 16.187 1.00 89.81 88 ALA A CA 1
ATOM 671 C C . ALA A 1 88 ? -3.199 1.058 15.567 1.00 89.81 88 ALA A C 1
ATOM 673 O O . ALA A 1 88 ? -3.367 1.503 14.436 1.00 89.81 88 ALA A O 1
ATOM 674 N N . ALA A 1 89 ? -4.212 0.585 16.297 1.00 93.94 89 ALA A N 1
ATOM 675 C CA . ALA A 1 89 ? -5.601 0.621 15.860 1.00 93.94 89 ALA A CA 1
ATOM 676 C C . ALA A 1 89 ? -6.182 2.040 15.943 1.00 93.94 89 ALA A C 1
ATOM 678 O O . ALA A 1 89 ? -6.885 2.433 15.018 1.00 93.94 89 ALA A O 1
ATOM 679 N N . GLU A 1 90 ? -5.840 2.816 16.976 1.00 94.75 90 GLU A N 1
ATOM 680 C CA . GLU A 1 90 ? -6.193 4.244 17.074 1.00 94.75 90 GLU A CA 1
ATOM 681 C C . GLU A 1 90 ? -5.664 5.025 15.873 1.00 94.75 90 GLU A C 1
ATOM 683 O O . GLU A 1 90 ? -6.433 5.675 15.171 1.00 94.75 90 GLU A O 1
ATOM 688 N N . TRP A 1 91 ? -4.377 4.852 15.548 1.00 95.19 91 TRP A N 1
ATOM 689 C CA . TRP A 1 91 ? -3.790 5.496 14.375 1.00 95.19 91 TRP A CA 1
A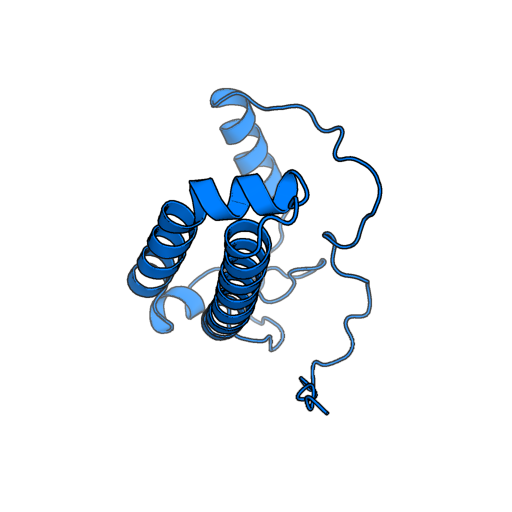TOM 690 C C . TRP A 1 91 ? -4.557 5.155 13.091 1.00 95.19 91 TRP A C 1
ATOM 692 O O . TRP A 1 91 ? -4.833 6.043 12.287 1.00 95.19 91 TRP A O 1
ATOM 702 N N . VAL A 1 92 ? -4.940 3.886 12.893 1.00 95.00 92 VAL A N 1
ATOM 703 C CA . VAL A 1 92 ? -5.740 3.497 11.721 1.00 95.00 92 VAL A CA 1
ATOM 704 C C . VAL A 1 92 ? -7.110 4.171 11.739 1.00 95.00 92 VAL A C 1
ATOM 706 O O . VAL A 1 92 ? -7.539 4.635 10.690 1.00 95.00 92 VAL A O 1
ATOM 709 N N . LEU A 1 93 ? -7.795 4.243 12.882 1.00 96.38 93 LEU A N 1
ATOM 710 C CA . LEU A 1 93 ? -9.103 4.901 12.989 1.00 96.38 93 LEU A CA 1
ATOM 711 C C . LEU A 1 93 ? -9.033 6.378 12.591 1.00 96.38 93 LEU A C 1
ATOM 713 O O . LEU A 1 93 ? -9.862 6.829 11.799 1.00 96.38 93 LEU A O 1
ATOM 717 N N . ASP A 1 94 ? -8.008 7.083 13.066 1.00 96.31 94 ASP A N 1
ATOM 718 C CA . ASP A 1 94 ? -7.812 8.506 12.791 1.00 96.31 94 ASP A CA 1
ATOM 719 C C . ASP A 1 94 ? -7.415 8.767 11.329 1.00 96.31 94 ASP A C 1
ATOM 721 O O . ASP A 1 94 ? -7.806 9.773 10.736 1.00 96.31 94 ASP A O 1
ATOM 725 N N . ASN A 1 95 ? -6.667 7.844 10.711 1.00 97.06 95 ASN A N 1
ATOM 726 C CA . ASN A 1 95 ? -6.016 8.066 9.414 1.00 97.06 95 ASN A CA 1
ATOM 727 C C . ASN A 1 95 ? -6.608 7.253 8.252 1.00 97.06 95 ASN A C 1
ATOM 729 O O . ASN A 1 95 ? -6.123 7.360 7.125 1.00 97.06 95 ASN A O 1
ATOM 733 N N . TYR A 1 96 ? -7.653 6.447 8.469 1.00 97.12 96 TYR A N 1
ATOM 734 C CA . TYR A 1 96 ? -8.165 5.539 7.431 1.00 97.12 96 TYR A CA 1
ATOM 735 C C . TYR A 1 96 ? -8.595 6.258 6.141 1.00 97.12 96 TYR A C 1
ATOM 737 O O . TYR A 1 96 ? -8.472 5.699 5.053 1.00 97.12 96 TYR A O 1
ATOM 745 N N . HIS A 1 97 ? -9.045 7.509 6.242 1.00 96.56 97 HIS A 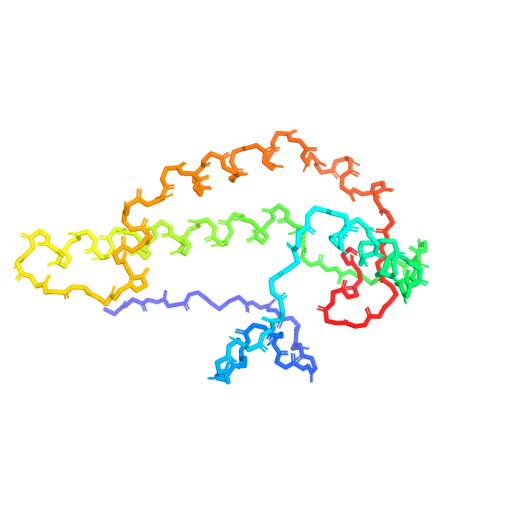N 1
ATOM 746 C CA . HIS A 1 97 ? -9.407 8.332 5.088 1.00 96.56 97 HIS A CA 1
ATOM 747 C C . HIS A 1 97 ? -8.228 8.550 4.117 1.00 96.56 97 HIS A C 1
ATOM 749 O O . HIS A 1 97 ? -8.415 8.428 2.909 1.00 96.56 97 HIS A O 1
ATOM 755 N N . LEU A 1 98 ? -7.009 8.764 4.630 1.00 97.56 98 LEU A N 1
ATOM 756 C CA . LEU A 1 98 ? -5.789 8.886 3.816 1.00 97.56 98 LEU A CA 1
ATOM 757 C C . LEU A 1 98 ? -5.444 7.562 3.130 1.00 97.56 98 LEU A C 1
ATOM 759 O O . LEU A 1 98 ? -5.052 7.523 1.967 1.00 97.56 98 LEU A O 1
ATOM 763 N N . VAL A 1 99 ? -5.621 6.451 3.846 1.00 95.94 99 VAL A N 1
ATOM 764 C CA . VAL A 1 99 ? -5.399 5.108 3.297 1.00 95.94 99 VAL A CA 1
ATOM 765 C C . VAL A 1 99 ? -6.382 4.826 2.159 1.00 95.94 99 VAL A C 1
ATOM 767 O O . VAL A 1 99 ? -5.988 4.296 1.119 1.00 95.94 99 VAL A O 1
ATOM 770 N N . GLU A 1 100 ? -7.655 5.182 2.331 1.00 96.50 100 GLU A N 1
ATOM 771 C CA . GLU A 1 100 ? -8.675 5.032 1.293 1.00 96.50 100 GLU A CA 1
ATOM 772 C C . GLU A 1 100 ? -8.370 5.891 0.058 1.00 96.50 100 GLU A C 1
ATOM 774 O O . GLU A 1 100 ? -8.484 5.398 -1.070 1.00 96.50 100 GLU A O 1
ATOM 779 N N . GLU A 1 101 ? -7.956 7.141 0.263 1.00 97.69 101 GLU A N 1
ATOM 780 C CA . GLU A 1 101 ? -7.526 8.043 -0.804 1.00 97.69 101 GLU A CA 1
ATOM 781 C C . GLU A 1 101 ? -6.347 7.458 -1.586 1.00 97.69 101 GLU A C 1
ATOM 783 O O . GLU A 1 101 ? -6.451 7.288 -2.802 1.00 97.69 101 GLU A O 1
ATOM 788 N N . GLN A 1 102 ? -5.294 7.011 -0.895 1.00 96.25 102 GLN A N 1
A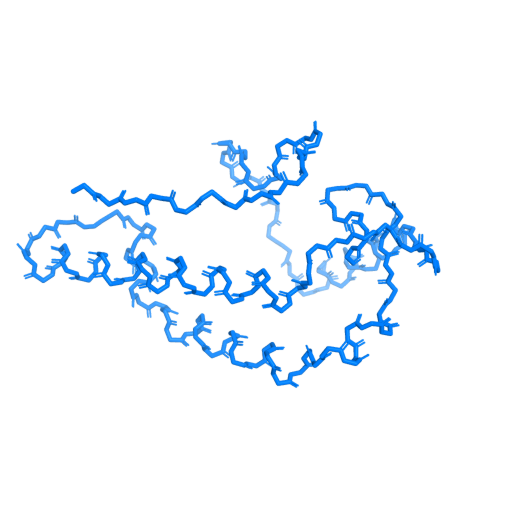TOM 789 C CA . GLN A 1 102 ? -4.118 6.425 -1.536 1.00 96.25 102 GLN A CA 1
ATOM 790 C C . GLN A 1 102 ? -4.458 5.152 -2.327 1.00 96.25 102 GLN A C 1
ATOM 792 O O . GLN A 1 102 ? -3.924 4.919 -3.412 1.00 96.25 102 GLN A O 1
ATOM 797 N N . ILE A 1 103 ? -5.364 4.309 -1.815 1.00 96.25 103 ILE A N 1
ATOM 798 C CA . ILE A 1 103 ? -5.835 3.115 -2.536 1.00 96.25 103 ILE A CA 1
ATOM 799 C C . ILE A 1 103 ? -6.565 3.509 -3.825 1.00 96.25 103 ILE A C 1
ATOM 801 O O . ILE A 1 103 ? -6.445 2.799 -4.829 1.00 96.25 103 ILE A O 1
ATOM 805 N N . ARG A 1 104 ? -7.351 4.590 -3.801 1.00 95.81 104 ARG A N 1
ATOM 806 C CA . ARG A 1 104 ? -8.064 5.100 -4.978 1.00 95.81 104 ARG A CA 1
ATOM 807 C C . ARG A 1 104 ? -7.082 5.653 -6.007 1.00 95.81 104 ARG A C 1
ATOM 809 O O . ARG A 1 104 ? -7.109 5.187 -7.138 1.00 95.81 104 ARG A O 1
ATOM 816 N N . GLU A 1 105 ? -6.169 6.520 -5.587 1.00 96.50 105 GLU A N 1
ATOM 817 C CA . GLU A 1 105 ? -5.133 7.107 -6.444 1.00 96.50 105 GLU A CA 1
ATOM 818 C C . GLU A 1 105 ? -4.300 6.025 -7.141 1.00 96.50 105 GLU A C 1
ATOM 820 O O . GLU A 1 105 ? -4.206 6.000 -8.363 1.00 96.50 105 GLU A O 1
ATOM 825 N N . ILE A 1 106 ? -3.812 5.017 -6.402 1.00 94.19 106 ILE A N 1
ATOM 826 C CA . ILE A 1 106 ? -3.045 3.915 -7.007 1.00 94.19 106 ILE A CA 1
ATOM 827 C C . ILE A 1 106 ? -3.876 3.157 -8.055 1.00 94.19 106 ILE A C 1
ATOM 829 O O . ILE A 1 106 ? -3.329 2.658 -9.038 1.00 94.19 106 ILE A O 1
ATOM 833 N N . ARG A 1 107 ? -5.194 3.011 -7.872 1.00 92.19 107 ARG A N 1
ATOM 834 C CA . ARG A 1 107 ? -6.039 2.324 -8.866 1.00 92.19 107 ARG A CA 1
ATOM 835 C C . ARG A 1 107 ? -6.152 3.107 -10.168 1.00 92.19 107 ARG A C 1
ATOM 837 O O . ARG A 1 107 ? -6.262 2.460 -11.213 1.00 92.19 107 ARG A O 1
ATOM 844 N N . ASP A 1 108 ? -6.134 4.428 -10.075 1.00 93.25 108 ASP A N 1
ATOM 845 C CA . ASP A 1 108 ? -6.274 5.339 -11.204 1.00 93.25 108 ASP A CA 1
ATOM 846 C C . ASP A 1 108 ? -4.925 5.520 -11.921 1.00 93.25 108 ASP A C 1
ATOM 848 O O . ASP A 1 108 ? -4.851 5.359 -13.141 1.00 93.25 108 ASP A O 1
ATOM 852 N N . ASP A 1 109 ? -3.843 5.697 -11.160 1.00 93.12 109 ASP A N 1
ATOM 853 C CA . ASP A 1 109 ? -2.495 5.965 -11.675 1.00 93.12 109 ASP A CA 1
ATOM 854 C C . ASP A 1 109 ? -1.717 4.709 -12.080 1.00 93.12 109 ASP A C 1
ATOM 856 O O . ASP A 1 109 ? -0.772 4.773 -12.873 1.00 93.12 109 ASP A O 1
ATOM 860 N N . LEU A 1 110 ? -2.109 3.532 -11.578 1.00 91.75 110 LEU A N 1
ATOM 861 C CA . LEU A 1 110 ? -1.460 2.257 -11.893 1.00 91.75 110 LEU A CA 1
ATOM 862 C C . LEU A 1 110 ? -2.399 1.287 -12.633 1.00 91.75 110 LEU A C 1
ATOM 864 O O . LEU A 1 110 ? -2.643 0.159 -12.172 1.00 91.75 110 LEU A O 1
ATOM 868 N N . PRO A 1 111 ? -2.913 1.660 -13.824 1.00 90.81 111 PRO A N 1
ATOM 869 C CA . PRO A 1 111 ? -3.735 0.765 -14.617 1.00 90.81 111 PRO A CA 1
ATOM 870 C C . PRO A 1 111 ? -2.918 -0.451 -15.070 1.00 90.81 111 PRO A C 1
ATOM 872 O O . PRO A 1 111 ? -1.698 -0.404 -15.244 1.00 90.81 111 PRO A O 1
ATOM 875 N N . ALA A 1 112 ? -3.603 -1.568 -15.330 1.00 89.12 112 ALA A N 1
ATOM 876 C CA . ALA A 1 112 ? -2.950 -2.840 -15.651 1.00 89.12 112 ALA A CA 1
ATOM 877 C C . ALA A 1 112 ? -2.011 -2.758 -16.871 1.00 89.12 112 ALA A C 1
ATOM 879 O O . ALA A 1 112 ? -1.005 -3.464 -16.917 1.00 89.12 112 ALA A O 1
ATOM 880 N N . GLY A 1 113 ? -2.336 -1.907 -17.850 1.00 90.56 113 GLY A N 1
ATOM 881 C CA . GLY A 1 113 ? -1.492 -1.667 -19.020 1.00 90.56 113 GLY A CA 1
ATOM 882 C C . GLY A 1 113 ? -0.184 -0.961 -18.666 1.00 90.56 113 GLY A C 1
ATOM 883 O O . GLY A 1 113 ? 0.873 -1.405 -19.107 1.00 90.56 113 GLY A O 1
ATOM 884 N N . TYR A 1 114 ? -0.246 0.082 -17.836 1.00 91.50 114 TYR A N 1
ATOM 885 C CA . TYR A 1 114 ? 0.934 0.821 -17.387 1.00 91.50 114 TYR A CA 1
ATOM 886 C C . TYR A 1 114 ? 1.820 -0.040 -16.480 1.00 91.50 114 TYR A C 1
ATOM 888 O O . TYR A 1 114 ? 3.014 -0.173 -16.728 1.00 91.50 114 TYR A O 1
ATOM 896 N N . TYR A 1 115 ? 1.229 -0.763 -15.522 1.00 90.69 115 TYR A N 1
ATOM 897 C CA . TYR A 1 115 ? 1.971 -1.669 -14.635 1.00 90.69 115 TYR A CA 1
ATOM 898 C C . TYR A 1 115 ? 2.807 -2.725 -15.384 1.00 90.69 115 TYR A C 1
ATOM 900 O O . TYR A 1 115 ? 3.888 -3.105 -14.927 1.00 90.69 115 TYR A O 1
ATOM 908 N N . ARG A 1 116 ? 2.321 -3.215 -16.534 1.00 89.75 116 ARG A N 1
ATOM 909 C CA . ARG A 1 116 ? 3.044 -4.190 -17.373 1.00 89.75 116 ARG A CA 1
ATOM 910 C C . ARG A 1 116 ? 4.261 -3.595 -18.087 1.00 89.75 116 ARG A C 1
ATOM 912 O O . ARG A 1 116 ? 5.130 -4.361 -18.484 1.00 89.75 116 ARG A O 1
ATOM 919 N N . GLN A 1 117 ? 4.309 -2.275 -18.262 1.00 91.56 117 GLN A N 1
ATOM 920 C CA . GLN A 1 117 ? 5.430 -1.571 -18.896 1.00 91.56 117 GLN A CA 1
ATOM 921 C C . GLN A 1 117 ? 6.563 -1.270 -17.912 1.00 91.56 117 GLN A C 1
ATOM 923 O O . GLN A 1 117 ? 7.692 -1.041 -18.339 1.00 91.56 117 GLN A O 1
ATOM 928 N N . LEU A 1 118 ? 6.274 -1.283 -16.608 1.00 92.19 118 LEU A N 1
ATOM 929 C CA . LEU A 1 118 ? 7.273 -0.997 -15.587 1.00 92.19 118 LEU A CA 1
ATOM 930 C C . LEU A 1 118 ? 8.380 -2.064 -15.567 1.00 92.19 118 LEU A C 1
ATOM 932 O O . LEU A 1 118 ? 8.081 -3.256 -15.722 1.00 92.19 118 LEU A O 1
ATOM 936 N N . PRO A 1 119 ? 9.643 -1.660 -15.342 1.00 93.38 119 PRO A N 1
ATOM 937 C CA . PRO A 1 119 ? 10.739 -2.600 -15.169 1.00 93.38 119 PRO A CA 1
ATOM 938 C C . PRO A 1 119 ? 10.477 -3.493 -13.954 1.00 93.38 119 PRO A C 1
ATOM 940 O O . PRO A 1 119 ? 9.907 -3.048 -12.962 1.00 93.38 119 PRO A O 1
ATOM 943 N N . LYS A 1 120 ? 10.872 -4.765 -14.055 1.00 94.62 120 LYS A N 1
ATOM 944 C CA . LYS A 1 120 ? 10.613 -5.777 -13.024 1.00 94.62 120 LYS A CA 1
ATOM 945 C C . LYS A 1 120 ? 11.893 -6.216 -12.361 1.00 94.62 120 LYS A C 1
ATOM 947 O O . LYS A 1 120 ? 12.867 -6.473 -13.066 1.00 94.62 120 LYS A O 1
ATOM 952 N N . LEU A 1 121 ? 11.873 -6.365 -11.043 1.00 94.44 121 LEU A N 1
ATOM 953 C CA . LEU A 1 121 ? 13.039 -6.811 -10.285 1.00 94.44 121 LEU A CA 1
ATOM 954 C C . LEU A 1 121 ? 13.424 -8.254 -10.635 1.00 94.44 121 LEU A C 1
ATOM 956 O O . LEU A 1 121 ? 12.561 -9.126 -10.777 1.00 94.44 121 LEU A O 1
ATOM 960 N N . VAL A 1 122 ? 14.729 -8.505 -10.765 1.00 94.00 122 VAL A N 1
ATOM 961 C CA . VAL A 1 122 ? 15.289 -9.845 -11.025 1.00 94.00 122 VAL A CA 1
ATOM 962 C C . VAL A 1 122 ? 15.127 -10.752 -9.809 1.00 94.00 122 VAL A C 1
ATOM 964 O O . VAL A 1 122 ? 14.732 -11.909 -9.946 1.00 94.00 122 VAL A O 1
ATOM 967 N N . GLU A 1 123 ? 15.441 -10.228 -8.628 1.00 90.31 123 GLU A N 1
ATOM 968 C CA . GLU A 1 123 ? 15.641 -11.012 -7.414 1.00 90.31 123 GLU A CA 1
ATOM 969 C C . GLU A 1 123 ? 15.120 -10.300 -6.159 1.00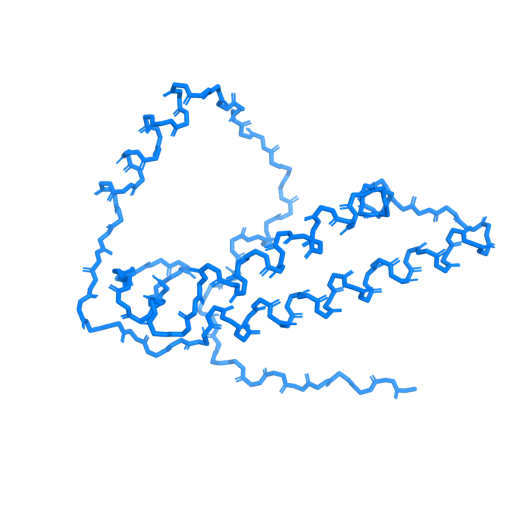 90.31 123 GLU A C 1
ATOM 971 O O . GLU A 1 123 ? 14.530 -9.218 -6.218 1.00 90.31 123 GLU A O 1
ATOM 976 N N . GLY A 1 124 ? 15.303 -10.949 -5.010 1.00 88.56 124 GLY A N 1
ATOM 977 C CA . GLY A 1 124 ? 14.852 -10.451 -3.718 1.00 88.56 124 GLY A CA 1
ATOM 978 C C . GLY A 1 124 ? 13.370 -10.731 -3.427 1.00 88.56 124 GLY A C 1
ATOM 979 O O . GLY A 1 124 ? 12.676 -11.410 -4.191 1.00 88.56 124 GLY A O 1
ATOM 980 N N . PRO A 1 125 ? 12.846 -10.211 -2.302 1.00 86.81 125 PRO A N 1
ATOM 981 C CA . PRO A 1 125 ? 11.484 -10.494 -1.835 1.00 86.81 125 PRO A CA 1
ATOM 982 C C . PRO A 1 125 ? 10.382 -9.947 -2.756 1.00 86.81 125 PRO A C 1
ATOM 984 O O . PRO A 1 125 ? 9.209 -10.290 -2.576 1.00 86.81 125 PRO A O 1
ATOM 987 N N . PHE A 1 126 ? 10.759 -9.106 -3.721 1.00 88.94 126 PHE A N 1
ATOM 988 C CA . PHE A 1 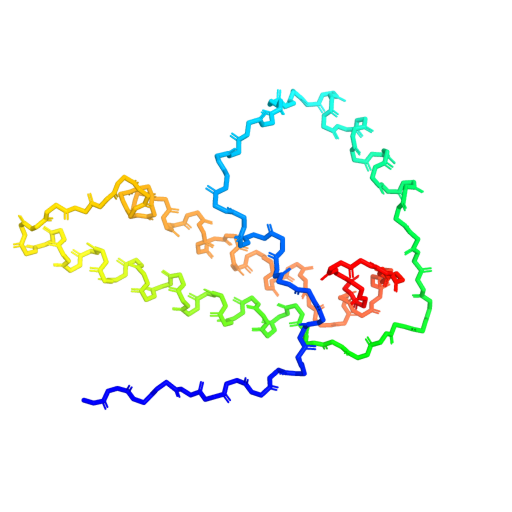126 ? 9.887 -8.468 -4.700 1.00 88.94 126 PHE A CA 1
ATOM 989 C C . PHE A 1 126 ? 10.231 -8.858 -6.145 1.00 88.94 126 PHE A C 1
ATOM 991 O O . PHE A 1 126 ? 9.777 -8.191 -7.067 1.00 88.94 126 PHE A O 1
ATOM 998 N N . ALA A 1 127 ? 10.986 -9.942 -6.365 1.00 91.44 127 ALA A N 1
ATOM 999 C CA . ALA A 1 127 ? 11.264 -10.452 -7.706 1.00 91.44 127 ALA A CA 1
ATOM 1000 C C . ALA A 1 127 ? 9.973 -10.584 -8.538 1.00 91.44 127 ALA A C 1
ATOM 1002 O O . ALA A 1 127 ? 8.978 -11.152 -8.077 1.00 91.44 127 ALA A O 1
ATOM 1003 N N . GLY A 1 128 ? 9.992 -10.057 -9.762 1.00 91.88 128 GLY A N 1
ATOM 1004 C CA . GLY A 1 128 ? 8.839 -10.013 -10.664 1.00 91.88 128 GLY A CA 1
ATOM 1005 C C . GLY A 1 128 ? 7.855 -8.857 -10.445 1.00 91.88 128 GLY A C 1
ATOM 1006 O O . GLY A 1 128 ? 6.939 -8.718 -11.258 1.00 91.88 128 GLY A O 1
ATOM 1007 N N . TYR A 1 129 ? 8.031 -8.029 -9.408 1.00 90.44 129 TYR A N 1
ATOM 1008 C CA . TYR A 1 129 ? 7.284 -6.778 -9.236 1.00 90.44 129 TYR A CA 1
ATOM 1009 C C . TYR A 1 129 ? 7.980 -5.594 -9.889 1.00 90.44 129 TYR A C 1
ATOM 1011 O O . TYR A 1 129 ? 9.233 -5.589 -9.923 1.00 90.44 129 TYR A O 1
#

Sequence (129 aa):
MSTILPFTTRPRTSPPPWNDPTPVREEFFGVERLEQHAASLAAAQTVTKRPPAVLSLRTRLNDNAKVLLAGYRASAAELESGRGVVPAAEWVLDNYHLVEEQIREIRDDLPAGYYRQLPKLVEGPFAGY